Protein AF-A0AAW9TZ95-F1 (afdb_monomer)

Sequence (112 aa):
MERRIMSTRSSINTAMLAGAVATALSSLASAAPLSQAEVKAAMDAGKEKCYGVALKGQNDCAAGPGTTCQATSTVDYQGNAWKFVDGGTCTTMELPGDRNGSPEPLTRDVPS

Organism: Rhizobium meliloti (NCBI:txid382)

Solvent-accessible surface area (backbone atoms only — not comparable to full-atom values): 6699 Å² total; per-residue (Å²): 141,82,84,87,81,90,73,82,77,78,77,75,75,80,73,77,78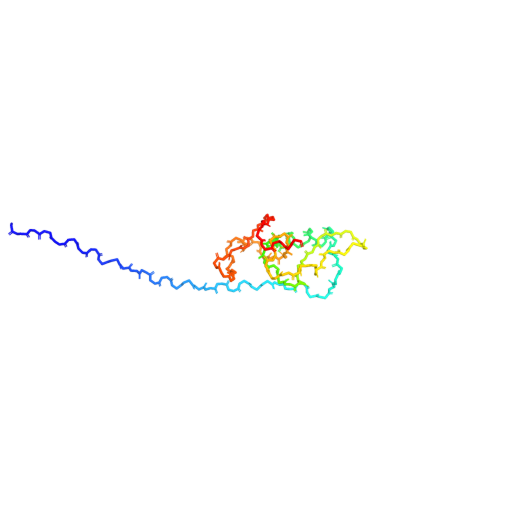,75,78,69,79,74,77,65,66,72,83,78,88,64,67,59,29,36,40,72,66,55,53,48,51,42,43,75,72,46,31,34,63,15,13,27,64,15,44,52,46,55,16,51,32,78,36,58,90,96,44,82,54,18,40,62,38,87,40,64,33,15,6,73,32,25,25,61,34,60,52,90,38,35,70,71,36,81,42,88,87,92,36,54,29,25,80,53,75,39,89,51,64,61,85,131

Secondary structure (DSSP, 8-state):
----------------------------S-SSPBPHHHHHHHHHTTEEEEET-PPTT--B-B--TT---TT---STT-TT-EEEEETT-TTT-EETTTEE-BSS--SSS---

Structure (mmCIF, N/CA/C/O backbone):
data_AF-A0AAW9TZ95-F1
#
_entry.id   AF-A0AAW9TZ95-F1
#
loop_
_atom_site.group_PDB
_atom_site.id
_atom_site.type_symbol
_atom_site.label_atom_id
_atom_site.label_alt_id
_atom_site.label_comp_id
_atom_site.label_asym_id
_atom_site.label_entity_id
_atom_site.label_seq_id
_atom_site.pdbx_PDB_ins_code
_atom_site.Cartn_x
_atom_site.Cartn_y
_atom_site.Cartn_z
_atom_site.occupancy
_atom_site.B_iso_or_equiv
_atom_site.auth_seq_id
_atom_site.auth_comp_id
_atom_site.auth_asym_id
_atom_site.auth_atom_id
_atom_site.pdbx_PDB_model_num
ATOM 1 N N . MET A 1 1 ? -23.807 -62.944 -6.383 1.00 48.69 1 MET A N 1
ATOM 2 C CA . MET A 1 1 ? -22.890 -62.929 -7.544 1.00 48.69 1 MET A CA 1
ATOM 3 C C . MET A 1 1 ? -23.635 -62.095 -8.575 1.00 48.69 1 MET A C 1
ATOM 5 O O . MET A 1 1 ? -24.733 -62.503 -8.890 1.00 48.69 1 MET A O 1
ATOM 9 N N . GLU A 1 2 ? -23.335 -60.825 -8.853 1.00 43.09 2 GLU A N 1
ATOM 10 C CA . GLU A 1 2 ? -22.095 -60.172 -9.314 1.00 43.09 2 GLU A CA 1
ATOM 11 C C . GLU A 1 2 ? -22.000 -58.731 -8.744 1.00 43.09 2 GLU A C 1
ATOM 13 O O . GLU A 1 2 ? -22.999 -58.038 -8.616 1.00 43.09 2 GLU A O 1
ATOM 18 N N . ARG A 1 3 ? -20.904 -58.387 -8.055 1.00 46.44 3 ARG A N 1
ATOM 19 C CA . ARG A 1 3 ? -19.757 -57.546 -8.478 1.00 46.44 3 ARG A CA 1
ATOM 20 C C . ARG A 1 3 ? -20.045 -56.040 -8.668 1.00 46.44 3 ARG A C 1
ATOM 22 O O . ARG A 1 3 ? -20.798 -55.606 -9.524 1.00 46.44 3 ARG A O 1
ATOM 29 N N . ARG A 1 4 ? -19.325 -55.283 -7.829 1.00 57.72 4 ARG A N 1
ATOM 30 C CA . ARG A 1 4 ? -19.125 -53.828 -7.751 1.00 57.72 4 ARG A CA 1
ATOM 31 C C . ARG A 1 4 ? -18.974 -53.139 -9.111 1.00 57.72 4 ARG A C 1
ATOM 33 O O . ARG A 1 4 ? -18.123 -53.548 -9.893 1.00 57.72 4 ARG A O 1
ATOM 40 N N . ILE A 1 5 ? -19.602 -51.970 -9.250 1.00 55.56 5 ILE A N 1
ATOM 41 C CA . ILE A 1 5 ? -19.002 -50.818 -9.937 1.00 55.56 5 ILE A CA 1
ATOM 42 C C . ILE A 1 5 ? -19.156 -49.606 -9.011 1.00 55.56 5 ILE A C 1
ATOM 44 O O . ILE A 1 5 ? -20.223 -49.016 -8.879 1.00 55.56 5 ILE A O 1
ATOM 48 N N . MET A 1 6 ? -18.061 -49.275 -8.329 1.00 54.44 6 MET A N 1
ATOM 49 C CA . MET A 1 6 ? -17.858 -47.997 -7.658 1.00 54.44 6 MET A CA 1
ATOM 50 C C . MET A 1 6 ? -17.572 -46.965 -8.751 1.00 54.44 6 MET A C 1
ATOM 52 O O . MET A 1 6 ? -16.458 -46.895 -9.259 1.00 54.44 6 MET A O 1
ATOM 56 N N . SER A 1 7 ? -18.587 -46.204 -9.151 1.00 54.59 7 SER A N 1
ATOM 57 C CA . SER A 1 7 ? -18.407 -44.978 -9.928 1.00 54.59 7 SER A CA 1
ATOM 58 C C . SER A 1 7 ? -19.043 -43.854 -9.127 1.00 54.59 7 SER A C 1
ATOM 60 O O . SER A 1 7 ? -20.212 -43.508 -9.298 1.00 54.59 7 SER A O 1
ATOM 62 N N . THR A 1 8 ? -18.285 -43.356 -8.153 1.00 43.50 8 THR A N 1
ATOM 63 C CA . THR A 1 8 ? -18.634 -42.159 -7.399 1.00 43.50 8 THR A CA 1
ATOM 64 C C . THR A 1 8 ? -18.611 -41.007 -8.395 1.00 43.50 8 THR A C 1
ATOM 66 O O . THR A 1 8 ? -17.552 -40.493 -8.747 1.00 43.50 8 THR A O 1
ATOM 69 N N . ARG A 1 9 ? -19.785 -40.645 -8.921 1.00 49.84 9 ARG A N 1
ATOM 70 C CA . ARG A 1 9 ? -19.975 -39.384 -9.633 1.00 49.84 9 ARG A CA 1
ATOM 71 C C . ARG A 1 9 ? -19.658 -38.295 -8.618 1.00 49.84 9 ARG A C 1
ATOM 73 O O . ARG A 1 9 ? -20.438 -38.066 -7.699 1.00 49.84 9 ARG A O 1
ATOM 80 N N . SER A 1 10 ? -18.466 -37.718 -8.726 1.00 48.22 10 SER A N 1
ATOM 81 C CA . SER A 1 10 ? -18.086 -36.544 -7.956 1.00 48.22 10 SER A CA 1
ATOM 82 C C . SER A 1 10 ? -19.029 -35.434 -8.401 1.00 48.22 10 SER A C 1
ATOM 84 O O . SER A 1 10 ? -18.881 -34.889 -9.494 1.00 48.22 10 SER A O 1
ATOM 86 N N . SER A 1 11 ? -20.079 -35.190 -7.619 1.00 52.44 11 SER A N 1
ATOM 87 C CA . SER A 1 11 ? -20.904 -33.999 -7.751 1.00 52.44 11 SER A CA 1
ATOM 88 C C . SER A 1 11 ? -19.989 -32.822 -7.450 1.00 52.44 11 SER A C 1
ATOM 90 O O . SER A 1 11 ? -19.744 -32.492 -6.292 1.00 52.44 11 SER A O 1
ATOM 92 N N . ILE A 1 12 ? -19.403 -32.250 -8.500 1.00 61.72 12 ILE A N 1
ATOM 93 C CA . ILE A 1 12 ? -18.655 -31.003 -8.420 1.00 61.72 12 ILE A CA 1
ATOM 94 C C . ILE A 1 12 ? -19.703 -29.953 -8.070 1.00 61.72 12 ILE A C 1
ATOM 96 O O . ILE A 1 12 ? -20.432 -29.476 -8.937 1.00 61.72 12 ILE A O 1
ATOM 100 N N . ASN A 1 13 ? -19.843 -29.672 -6.775 1.00 50.38 13 ASN A N 1
ATOM 101 C CA . ASN A 1 13 ? -20.620 -28.548 -6.287 1.00 50.38 13 ASN A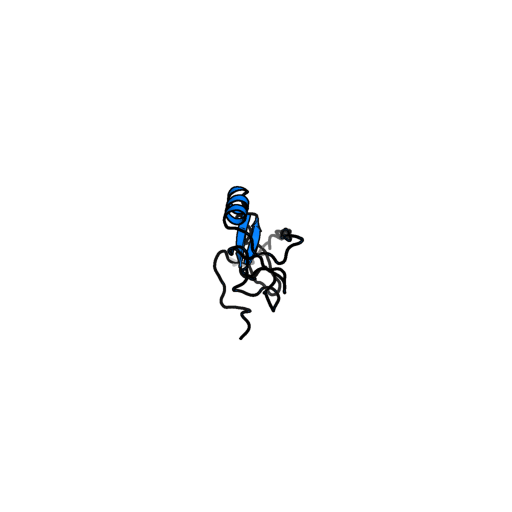 CA 1
ATOM 102 C C . ASN A 1 13 ? -20.022 -27.302 -6.936 1.00 50.38 13 ASN A C 1
ATOM 104 O O . ASN A 1 13 ? -18.946 -26.850 -6.548 1.00 50.38 13 ASN A O 1
ATOM 108 N N . THR A 1 14 ? -20.702 -26.771 -7.950 1.00 50.16 14 THR A N 1
ATOM 109 C CA . THR A 1 14 ? -20.443 -25.446 -8.506 1.00 50.16 14 THR A CA 1
ATOM 110 C C . THR A 1 14 ? -20.838 -24.420 -7.447 1.00 50.16 14 THR A C 1
ATOM 112 O O . THR A 1 14 ? -21.868 -23.760 -7.540 1.00 50.16 14 THR A O 1
ATOM 115 N N . ALA A 1 15 ? -20.037 -24.319 -6.388 1.00 52.31 15 ALA A N 1
ATOM 116 C CA . ALA A 1 15 ? -19.985 -23.119 -5.586 1.00 52.31 15 ALA A CA 1
ATOM 117 C C . ALA A 1 15 ? -19.365 -22.065 -6.500 1.00 52.31 15 ALA A C 1
ATOM 119 O O . ALA A 1 15 ? -18.156 -22.044 -6.723 1.00 52.31 15 ALA A O 1
ATOM 120 N N . MET A 1 16 ? -20.230 -21.264 -7.120 1.00 57.16 16 MET A N 1
ATOM 121 C CA . MET A 1 16 ? -19.837 -20.011 -7.736 1.00 57.16 16 MET A CA 1
ATOM 122 C C . MET A 1 16 ? -19.071 -19.224 -6.672 1.00 57.16 16 MET A C 1
ATOM 124 O O . MET A 1 16 ? -19.666 -18.725 -5.718 1.00 57.16 16 MET A O 1
ATOM 128 N N . LEU A 1 17 ? -17.748 -19.170 -6.807 1.00 53.47 17 LEU A N 1
ATOM 129 C CA . LEU A 1 17 ? -16.926 -18.178 -6.136 1.00 53.47 17 LEU A CA 1
ATOM 130 C C . LEU A 1 17 ? -17.390 -16.836 -6.698 1.00 53.47 17 LEU A C 1
ATOM 132 O O . LEU A 1 17 ? -17.006 -16.429 -7.793 1.00 53.47 17 LEU A O 1
ATOM 136 N N . ALA A 1 18 ? -18.329 -16.209 -5.994 1.00 52.16 18 ALA A N 1
ATOM 137 C CA . ALA A 1 18 ? -18.665 -14.817 -6.195 1.00 52.16 18 ALA A CA 1
ATOM 138 C C . ALA A 1 18 ? -17.387 -14.033 -5.887 1.00 52.16 18 ALA A C 1
ATOM 140 O O . ALA A 1 18 ? -17.045 -13.846 -4.722 1.00 52.16 18 ALA A O 1
ATOM 141 N N . GLY A 1 19 ? -16.647 -13.671 -6.938 1.00 54.47 19 GLY A N 1
ATOM 142 C CA . GLY A 1 19 ? -15.445 -12.857 -6.837 1.00 54.47 19 GLY A CA 1
ATOM 143 C C . GLY A 1 19 ? -15.794 -11.557 -6.128 1.00 54.47 19 GLY A C 1
ATOM 144 O O . GLY A 1 19 ? -16.430 -10.671 -6.702 1.00 54.47 19 GLY A O 1
ATOM 145 N N . ALA A 1 20 ? -15.427 -11.467 -4.853 1.00 55.31 20 ALA A N 1
ATOM 146 C CA . ALA A 1 20 ? -15.514 -10.239 -4.095 1.00 55.31 20 ALA A CA 1
ATOM 147 C C . ALA A 1 20 ? -14.415 -9.322 -4.630 1.00 55.31 20 ALA A C 1
ATOM 149 O O . ALA A 1 20 ? -13.261 -9.399 -4.213 1.00 55.31 20 ALA A O 1
ATOM 150 N N . VAL A 1 21 ? -14.764 -8.468 -5.593 1.00 58.53 21 VAL A N 1
ATOM 151 C CA . VAL A 1 21 ? -13.908 -7.351 -5.991 1.00 58.53 21 VAL A CA 1
ATOM 152 C C . VAL A 1 21 ? -13.858 -6.400 -4.798 1.00 58.53 21 VAL A C 1
ATOM 154 O O . VAL A 1 21 ? -14.705 -5.521 -4.647 1.00 58.53 21 VAL A O 1
ATOM 157 N N . ALA A 1 22 ? -12.898 -6.629 -3.902 1.00 57.62 22 ALA A N 1
ATOM 158 C CA . ALA A 1 22 ? -12.603 -5.735 -2.799 1.00 57.62 22 ALA A CA 1
ATOM 159 C C . ALA A 1 22 ? -12.129 -4.412 -3.402 1.00 57.62 22 ALA A C 1
ATOM 161 O O . ALA A 1 22 ? -11.055 -4.318 -4.000 1.00 57.62 22 ALA A O 1
ATOM 162 N N . THR A 1 23 ? -12.968 -3.387 -3.298 1.00 55.66 23 THR A N 1
ATOM 163 C CA . THR A 1 23 ? -12.628 -2.033 -3.712 1.00 55.66 23 THR A CA 1
ATOM 164 C C . THR A 1 23 ? -11.513 -1.530 -2.806 1.00 55.66 23 THR A C 1
ATOM 166 O O . THR A 1 23 ? -11.772 -1.080 -1.691 1.00 55.66 23 THR A O 1
ATOM 169 N N . ALA A 1 24 ? -10.263 -1.614 -3.264 1.00 57.81 24 ALA A N 1
ATOM 170 C CA . ALA A 1 24 ? -9.165 -0.906 -2.629 1.00 57.81 24 ALA A CA 1
ATOM 171 C C . ALA A 1 24 ? -9.504 0.587 -2.692 1.00 57.81 24 A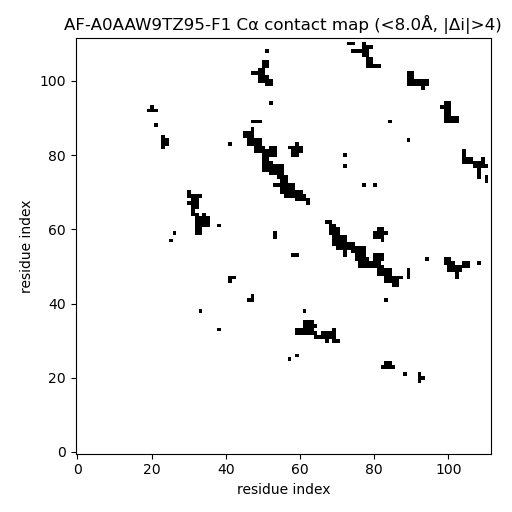LA A C 1
ATOM 173 O O . ALA A 1 24 ? -9.467 1.193 -3.763 1.00 57.81 24 ALA A O 1
ATOM 174 N N . LEU A 1 25 ? -9.908 1.162 -1.557 1.00 57.34 25 LEU A N 1
ATOM 175 C CA . LEU A 1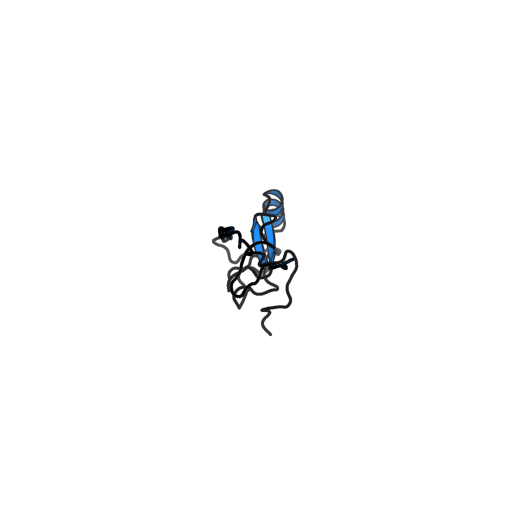 25 ? -10.150 2.592 -1.430 1.00 57.34 25 LEU A CA 1
ATOM 176 C C . LEU A 1 25 ? -8.827 3.295 -1.726 1.00 57.34 25 LEU A C 1
ATOM 178 O O . LEU A 1 25 ? -7.911 3.331 -0.906 1.00 57.34 25 LEU A O 1
ATOM 182 N N . SER A 1 26 ? -8.704 3.806 -2.946 1.00 54.62 26 SER A N 1
ATOM 183 C CA . SER A 1 26 ? -7.626 4.696 -3.319 1.00 54.62 26 SER A CA 1
ATOM 184 C C . SER A 1 26 ? -7.759 5.950 -2.464 1.00 54.62 26 SER A C 1
ATOM 186 O O . SER A 1 26 ? -8.675 6.748 -2.629 1.00 54.62 26 SER A O 1
ATOM 188 N N . SER A 1 27 ? -6.846 6.090 -1.509 1.00 55.75 27 SER A N 1
ATOM 189 C CA . SER A 1 27 ? -6.411 7.344 -0.893 1.00 55.75 27 SER A CA 1
ATOM 190 C C . SER A 1 27 ? -6.102 8.364 -1.997 1.00 55.75 27 SER A C 1
ATOM 192 O O . SER A 1 27 ? -4.974 8.521 -2.461 1.00 55.75 27 SER A O 1
ATOM 194 N N . LEU A 1 28 ? -7.152 9.002 -2.510 1.00 49.00 28 LEU A N 1
ATOM 195 C CA . LEU A 1 28 ? -7.059 10.037 -3.521 1.00 49.00 28 LEU A CA 1
ATOM 196 C C . LEU A 1 28 ? -6.391 11.272 -2.910 1.00 49.00 28 LEU A C 1
ATOM 198 O O . LEU A 1 28 ? -6.837 11.804 -1.898 1.00 49.00 28 LEU A O 1
ATOM 202 N N . ALA A 1 29 ? -5.374 11.747 -3.627 1.00 48.06 29 ALA A N 1
ATOM 203 C CA . ALA A 1 29 ? -4.895 13.124 -3.635 1.00 48.06 29 ALA A CA 1
ATOM 204 C C . ALA A 1 29 ? -4.066 13.595 -2.429 1.00 48.06 29 ALA A C 1
ATOM 206 O O . ALA A 1 29 ? -4.436 14.540 -1.744 1.00 48.06 29 ALA A O 1
ATOM 207 N N . SER A 1 30 ? -2.877 13.012 -2.254 1.00 53.12 30 SER A N 1
ATOM 208 C CA . SER A 1 30 ? -1.641 13.720 -1.872 1.00 53.12 30 SER A CA 1
ATOM 209 C C . SER A 1 30 ? -0.459 12.763 -2.045 1.00 53.12 30 SER A C 1
ATOM 211 O O . SER A 1 30 ? -0.514 11.641 -1.561 1.00 53.12 30 SER A O 1
ATOM 213 N N . ALA A 1 31 ? 0.636 13.178 -2.688 1.00 59.22 31 ALA A N 1
ATOM 214 C CA . ALA A 1 31 ? 1.904 12.426 -2.646 1.00 59.22 31 ALA A CA 1
ATOM 215 C C . ALA A 1 31 ? 2.610 12.545 -1.273 1.00 59.22 31 ALA A C 1
ATOM 217 O O . ALA A 1 31 ? 3.757 12.134 -1.109 1.00 59.22 31 ALA A O 1
ATOM 218 N N . ALA A 1 32 ? 1.934 13.152 -0.294 1.00 67.31 32 ALA A N 1
ATOM 219 C CA . ALA A 1 32 ? 2.402 13.250 1.072 1.00 67.31 32 ALA A CA 1
ATOM 220 C C . ALA A 1 32 ? 2.256 11.889 1.770 1.00 67.31 32 ALA A C 1
ATOM 222 O O . ALA A 1 32 ? 1.284 11.173 1.519 1.00 67.31 32 ALA A O 1
ATOM 223 N N . PRO A 1 33 ? 3.208 11.521 2.638 1.00 79.81 33 PRO A N 1
ATOM 224 C CA . PRO A 1 33 ? 3.059 10.354 3.486 1.00 79.81 33 PRO A CA 1
ATOM 225 C C . PRO A 1 33 ? 1.914 10.573 4.478 1.00 79.81 33 PRO A C 1
ATOM 227 O O . PRO A 1 33 ? 1.657 11.692 4.922 1.00 79.81 33 PRO A O 1
ATOM 230 N N . LEU A 1 34 ? 1.282 9.479 4.877 1.00 84.94 34 LEU A N 1
ATOM 231 C CA . LEU A 1 34 ? 0.346 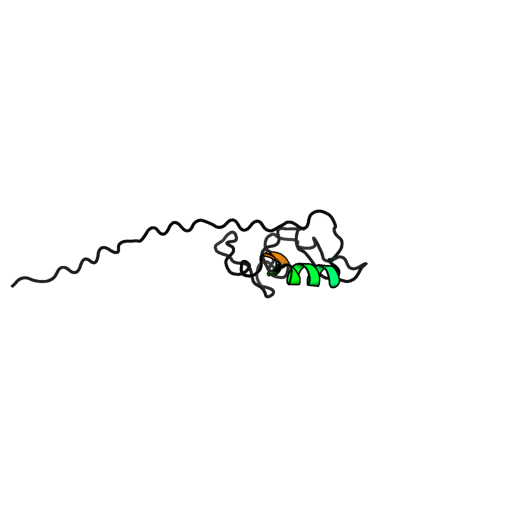9.454 5.987 1.00 84.94 34 LEU A CA 1
ATOM 232 C C . LEU A 1 34 ? 1.112 9.688 7.290 1.00 84.94 34 LEU A C 1
ATOM 234 O O . LEU A 1 34 ? 2.108 9.015 7.579 1.00 84.94 34 LEU A O 1
ATOM 238 N N . SER A 1 35 ? 0.616 10.605 8.110 1.00 86.81 35 SER A N 1
ATOM 239 C CA . SER A 1 35 ? 1.075 10.768 9.482 1.00 86.81 35 SER A CA 1
ATOM 240 C C . SER A 1 35 ? 0.744 9.528 10.317 1.00 86.81 35 SER A C 1
ATOM 242 O O . SER A 1 35 ? -0.170 8.752 10.025 1.00 86.81 35 SER A O 1
ATOM 244 N N . GLN A 1 36 ? 1.459 9.352 11.429 1.00 85.62 36 GLN A N 1
ATOM 245 C CA . GLN A 1 36 ? 1.178 8.260 12.362 1.00 85.62 36 GLN A CA 1
ATOM 246 C C . GLN A 1 36 ? -0.252 8.331 12.932 1.00 85.62 36 GLN A C 1
ATOM 248 O O . GLN A 1 36 ? -0.859 7.292 13.190 1.00 85.62 36 GLN A O 1
ATOM 253 N N . ALA A 1 37 ? -0.801 9.540 13.091 1.00 88.06 37 ALA A N 1
ATOM 254 C CA . ALA A 1 37 ? -2.171 9.750 13.551 1.00 88.06 37 ALA A CA 1
ATOM 255 C C . ALA A 1 37 ? -3.201 9.268 12.519 1.00 88.06 37 ALA A C 1
ATOM 257 O O . ALA A 1 37 ? -4.146 8.578 12.889 1.00 88.06 37 ALA A O 1
ATOM 258 N N . GLU A 1 38 ? -2.991 9.555 11.232 1.00 88.12 38 GLU A N 1
ATOM 259 C CA . GLU A 1 38 ? -3.860 9.075 10.147 1.00 88.12 38 GLU A CA 1
ATOM 260 C C . GLU A 1 38 ? -3.797 7.555 10.006 1.00 88.12 38 GLU A C 1
ATOM 262 O O . GLU A 1 38 ? -4.826 6.900 9.863 1.00 88.12 38 GLU A O 1
ATOM 267 N N . VAL A 1 39 ? -2.600 6.975 10.123 1.00 87.69 39 VAL A N 1
ATOM 268 C CA . VAL A 1 39 ? -2.417 5.517 10.118 1.00 87.69 39 VAL A CA 1
ATOM 269 C C . VAL A 1 39 ? -3.175 4.882 11.274 1.00 87.69 39 VAL A C 1
ATOM 271 O O . VAL A 1 39 ? -3.877 3.895 11.075 1.00 87.69 39 VAL A O 1
ATOM 274 N N . LYS A 1 40 ? -3.058 5.448 12.479 1.00 89.69 40 LYS A N 1
ATOM 275 C CA . LYS A 1 40 ? -3.791 4.959 13.644 1.00 89.69 40 LYS A CA 1
ATOM 276 C C . LYS A 1 40 ? -5.303 5.094 13.453 1.00 89.69 40 LYS A C 1
ATOM 278 O O . LYS A 1 40 ? -6.011 4.129 13.703 1.00 89.69 40 LYS A O 1
ATOM 283 N N . ALA A 1 41 ? -5.782 6.237 12.970 1.00 90.88 41 ALA A N 1
ATOM 284 C CA . ALA A 1 41 ? -7.203 6.455 12.716 1.00 90.88 41 ALA A CA 1
ATOM 285 C C . ALA A 1 41 ? -7.762 5.472 11.674 1.00 90.88 41 ALA A C 1
ATOM 287 O O . ALA A 1 41 ? -8.855 4.948 11.860 1.00 90.88 41 ALA A O 1
ATOM 288 N N . ALA A 1 42 ? -7.007 5.172 10.612 1.00 89.12 42 ALA A N 1
ATOM 289 C CA . ALA A 1 42 ? -7.395 4.179 9.614 1.00 89.12 42 ALA A CA 1
ATOM 290 C C . ALA A 1 42 ? -7.491 2.768 10.216 1.00 89.12 42 ALA A C 1
ATOM 292 O O . ALA A 1 42 ? -8.472 2.068 9.975 1.00 89.12 42 ALA A O 1
ATOM 293 N N . MET A 1 43 ? -6.511 2.371 11.033 1.00 89.19 43 MET A N 1
ATOM 294 C CA . MET A 1 43 ? -6.531 1.079 11.730 1.00 89.19 43 MET A CA 1
ATOM 295 C C . MET A 1 43 ? -7.688 0.983 12.734 1.00 89.19 43 MET A C 1
ATOM 297 O O . MET A 1 43 ? -8.391 -0.022 12.770 1.00 89.19 43 MET A O 1
ATOM 301 N N . ASP A 1 44 ? -7.934 2.045 13.508 1.00 92.31 44 ASP A N 1
ATOM 302 C CA . ASP A 1 44 ? -9.060 2.125 14.449 1.00 92.31 44 ASP A CA 1
ATOM 303 C C . ASP A 1 44 ? -10.416 2.095 13.716 1.00 92.31 44 ASP A C 1
ATOM 305 O O . ASP A 1 44 ? -11.396 1.567 14.238 1.00 92.31 44 ASP A O 1
ATOM 309 N N . ALA A 1 45 ? -10.470 2.614 12.484 1.00 91.88 45 ALA A N 1
ATOM 310 C CA . ALA A 1 45 ? -11.618 2.519 11.582 1.00 91.88 45 ALA A CA 1
ATOM 311 C C . ALA A 1 45 ? -11.739 1.149 10.882 1.00 91.88 45 ALA A C 1
ATOM 313 O O . ALA A 1 45 ? -12.559 0.992 9.977 1.00 91.88 45 ALA A O 1
ATOM 314 N N . GLY A 1 46 ? -10.934 0.161 11.284 1.00 91.38 46 GLY A N 1
ATOM 315 C CA . GLY A 1 46 ? -11.009 -1.211 10.790 1.00 91.38 46 GLY A CA 1
ATOM 316 C C . GLY A 1 46 ? -10.290 -1.451 9.465 1.00 91.38 46 GLY A C 1
ATOM 317 O O . GLY A 1 46 ? -10.609 -2.422 8.787 1.00 91.38 46 GLY A O 1
ATOM 318 N N . LYS A 1 47 ? -9.346 -0.592 9.068 1.00 92.62 47 LYS A N 1
ATOM 319 C CA . LYS A 1 47 ? -8.464 -0.848 7.918 1.00 92.62 47 LYS A CA 1
ATOM 320 C C . LYS A 1 47 ? -7.211 -1.601 8.343 1.00 92.62 47 LYS A C 1
ATOM 322 O O . LYS A 1 47 ? -6.824 -1.564 9.503 1.00 92.62 47 LYS A O 1
ATOM 327 N N . GLU A 1 48 ? -6.542 -2.244 7.394 1.00 92.19 48 GLU A N 1
ATOM 328 C CA . GLU A 1 48 ? -5.259 -2.913 7.611 1.00 92.19 48 GLU A CA 1
ATOM 329 C C . GLU A 1 48 ? -4.245 -2.563 6.521 1.00 92.19 48 GLU A C 1
ATOM 331 O O . GLU A 1 48 ? -4.600 -2.248 5.383 1.00 92.19 48 GLU A O 1
ATOM 336 N N . LYS A 1 49 ? -2.958 -2.605 6.877 1.00 92.94 49 LYS A N 1
ATOM 337 C CA . LYS A 1 49 ? -1.869 -2.504 5.901 1.00 92.94 49 LYS A CA 1
ATOM 338 C C . LYS A 1 49 ? -1.807 -3.805 5.122 1.00 92.94 49 LYS A C 1
ATOM 340 O O . LYS A 1 49 ? -1.633 -4.858 5.726 1.00 92.94 49 LYS A O 1
ATOM 345 N N . CYS A 1 50 ? -1.877 -3.713 3.802 1.00 95.75 50 CYS A N 1
ATOM 346 C CA . CYS A 1 50 ? -1.747 -4.868 2.936 1.00 95.75 50 CYS A CA 1
ATOM 347 C C . CYS A 1 50 ? -0.683 -4.640 1.869 1.00 95.75 50 CYS A C 1
ATOM 349 O O . CYS A 1 50 ? -0.757 -3.690 1.093 1.00 95.75 50 CYS A O 1
ATOM 351 N N . TYR A 1 51 ? 0.326 -5.501 1.857 1.00 95.12 51 TYR A N 1
ATOM 352 C CA . TYR A 1 51 ? 1.477 -5.478 0.968 1.00 95.12 51 TYR A CA 1
ATOM 353 C C . TYR A 1 51 ? 1.211 -6.258 -0.318 1.00 95.12 51 TYR A C 1
ATOM 355 O O . TYR A 1 51 ? 0.484 -7.253 -0.324 1.00 95.12 51 TYR A O 1
ATOM 363 N N . GLY A 1 52 ? 1.820 -5.811 -1.419 1.00 94.69 52 GLY A N 1
ATOM 364 C CA . GLY A 1 52 ? 1.697 -6.464 -2.722 1.00 94.69 52 GLY A CA 1
ATOM 365 C C . GLY A 1 52 ? 0.366 -6.219 -3.430 1.00 94.69 52 GLY A C 1
ATOM 366 O O . GLY A 1 52 ? 0.053 -6.934 -4.374 1.00 94.69 52 GLY A O 1
ATOM 367 N N . VAL A 1 53 ? -0.420 -5.232 -2.988 1.00 95.12 53 VAL A N 1
ATOM 368 C CA . VAL A 1 53 ? -1.742 -4.892 -3.563 1.00 95.12 53 VAL A CA 1
ATOM 369 C C . VAL A 1 53 ? -1.753 -3.543 -4.275 1.00 95.12 53 VAL A C 1
ATOM 371 O O . VAL A 1 53 ? -2.655 -3.256 -5.057 1.00 95.12 53 VAL A O 1
ATOM 374 N N . ALA A 1 54 ? -0.768 -2.693 -3.981 1.00 92.94 54 ALA A N 1
ATOM 375 C CA . ALA A 1 54 ? -0.676 -1.365 -4.555 1.00 92.94 54 ALA A CA 1
ATOM 376 C C . ALA A 1 54 ? -0.311 -1.444 -6.041 1.00 92.94 54 ALA A C 1
ATOM 378 O O . ALA A 1 54 ? 0.628 -2.139 -6.424 1.00 92.94 54 ALA A O 1
ATOM 379 N N . LEU A 1 55 ? -1.027 -0.691 -6.873 1.00 92.44 55 LEU A N 1
ATOM 380 C CA . LEU A 1 55 ? -0.620 -0.446 -8.253 1.00 92.44 55 LEU A CA 1
ATOM 381 C C . LEU A 1 55 ? 0.596 0.488 -8.292 1.00 92.44 55 LEU A C 1
ATOM 383 O O . LEU A 1 55 ? 0.899 1.195 -7.321 1.00 92.44 55 LEU A O 1
ATOM 387 N N . LYS A 1 56 ? 1.267 0.530 -9.443 1.00 92.19 56 LYS A N 1
ATOM 388 C CA . LYS A 1 56 ? 2.381 1.441 -9.697 1.00 92.19 56 LYS A CA 1
ATOM 389 C C . LYS A 1 56 ? 1.992 2.877 -9.339 1.00 92.19 56 LYS A C 1
ATOM 391 O O . LYS A 1 56 ? 0.962 3.385 -9.782 1.00 92.19 56 LYS A O 1
ATOM 396 N N . GLY A 1 57 ? 2.827 3.529 -8.534 1.00 90.81 57 GLY A N 1
ATOM 397 C CA . GLY A 1 57 ? 2.637 4.904 -8.079 1.00 90.81 57 GLY A CA 1
ATOM 398 C C . GLY A 1 57 ? 1.442 5.116 -7.145 1.00 90.81 57 GLY A C 1
ATOM 399 O O . GLY A 1 57 ? 1.027 6.254 -6.964 1.00 90.81 57 GLY A O 1
ATOM 400 N N . GLN A 1 58 ? 0.858 4.061 -6.568 1.00 90.38 58 GLN A N 1
ATOM 401 C CA . GLN A 1 58 ? -0.377 4.159 -5.773 1.00 90.38 58 GLN A CA 1
ATOM 402 C C . GLN A 1 58 ? -0.285 3.503 -4.388 1.00 90.38 58 GLN A C 1
ATOM 404 O O . GLN A 1 58 ? -1.316 3.285 -3.736 1.00 90.38 58 GLN A O 1
ATOM 409 N N . ASN A 1 59 ? 0.927 3.185 -3.928 1.00 92.38 59 ASN A N 1
ATOM 410 C CA . ASN A 1 59 ? 1.140 2.698 -2.571 1.00 92.38 59 ASN A CA 1
ATOM 411 C C . ASN A 1 59 ? 0.963 3.809 -1.549 1.00 92.38 59 ASN A C 1
ATOM 413 O O . ASN A 1 59 ? 1.371 4.947 -1.778 1.00 92.38 59 ASN A O 1
ATOM 417 N N . ASP A 1 60 ? 0.423 3.431 -0.403 1.00 90.50 60 ASP A N 1
ATOM 418 C CA . ASP A 1 60 ? 0.411 4.271 0.776 1.00 90.50 60 ASP A CA 1
ATOM 419 C C . ASP A 1 60 ? 1.761 4.165 1.484 1.00 90.50 60 ASP A C 1
ATOM 421 O O . ASP A 1 60 ? 2.534 3.214 1.307 1.00 90.50 60 ASP A O 1
ATOM 425 N N . CYS A 1 61 ? 2.067 5.164 2.300 1.00 86.44 61 CYS A N 1
ATOM 426 C CA . CYS A 1 61 ? 3.209 5.091 3.186 1.00 86.44 61 CYS A CA 1
ATOM 427 C C . CYS A 1 61 ? 2.963 5.890 4.456 1.00 86.44 61 CYS A C 1
ATOM 429 O O . CYS A 1 61 ? 2.330 6.937 4.429 1.00 86.44 61 CYS A O 1
ATOM 431 N N . ALA A 1 62 ? 3.510 5.395 5.562 1.00 81.44 62 ALA A N 1
ATOM 432 C CA . ALA A 1 62 ? 3.485 6.043 6.857 1.00 81.44 62 ALA A CA 1
ATOM 433 C C . ALA A 1 62 ? 4.864 6.645 7.122 1.00 81.44 62 ALA A C 1
ATOM 435 O O . ALA A 1 62 ? 5.814 5.898 7.362 1.00 81.44 62 ALA A O 1
ATOM 436 N N . ALA A 1 63 ? 4.980 7.968 7.082 1.00 78.06 63 ALA A N 1
ATOM 437 C CA . ALA A 1 63 ? 6.218 8.668 7.409 1.00 78.06 63 ALA A CA 1
ATOM 438 C C . ALA A 1 63 ? 5.936 10.066 7.970 1.00 78.06 63 ALA A C 1
ATOM 440 O O . ALA A 1 63 ? 4.818 10.574 7.903 1.00 78.06 63 ALA A O 1
ATOM 441 N N . GLY A 1 64 ? 6.957 10.681 8.569 1.00 71.12 64 GLY A N 1
ATOM 442 C CA . GLY A 1 64 ? 6.862 12.052 9.064 1.00 71.12 64 GLY A CA 1
ATOM 443 C C . GLY A 1 64 ? 6.750 13.080 7.927 1.00 71.12 64 GLY A C 1
ATOM 444 O O . GLY A 1 64 ? 7.134 12.789 6.788 1.00 71.12 64 GLY A O 1
ATOM 445 N N . PRO A 1 65 ? 6.267 14.300 8.224 1.00 73.38 65 PRO A N 1
ATOM 446 C CA . PRO A 1 65 ? 6.230 15.386 7.247 1.00 73.38 65 PRO A CA 1
ATOM 447 C C . PRO A 1 65 ? 7.621 15.627 6.641 1.00 73.38 65 PRO A C 1
ATOM 449 O O . PRO A 1 65 ? 8.634 15.548 7.333 1.00 73.38 65 PRO A O 1
ATOM 452 N N . GLY A 1 66 ? 7.668 15.900 5.336 1.00 73.12 66 GLY A N 1
ATOM 453 C CA . GLY A 1 66 ? 8.920 16.083 4.589 1.00 73.12 66 GLY A CA 1
ATOM 454 C C . GLY A 1 66 ? 9.587 14.791 4.100 1.00 73.12 66 GLY A C 1
ATOM 455 O O . GLY A 1 66 ? 10.611 14.869 3.430 1.00 73.12 66 GLY A O 1
ATOM 456 N N . THR A 1 67 ? 9.015 13.614 4.383 1.00 76.44 67 THR A N 1
ATOM 457 C CA . THR A 1 67 ? 9.493 12.331 3.839 1.00 76.44 67 THR A CA 1
ATOM 458 C C . THR A 1 67 ? 8.626 11.893 2.664 1.00 76.44 67 THR A C 1
ATOM 460 O O . THR A 1 67 ? 7.425 11.724 2.820 1.00 76.44 67 THR A O 1
ATOM 463 N N . THR A 1 68 ? 9.206 11.644 1.494 1.00 76.25 68 THR A N 1
ATOM 464 C CA . THR A 1 68 ? 8.442 11.131 0.346 1.00 76.25 68 THR A CA 1
ATOM 465 C C . THR A 1 68 ? 8.551 9.613 0.285 1.00 76.25 68 THR A C 1
ATOM 467 O O . THR A 1 68 ? 9.633 9.083 0.052 1.00 76.25 68 THR A O 1
ATOM 470 N N . CYS A 1 69 ? 7.441 8.903 0.493 1.00 80.06 69 CYS A N 1
ATOM 471 C CA . CYS A 1 69 ? 7.400 7.440 0.352 1.00 80.06 69 CYS A CA 1
ATOM 472 C C . CYS A 1 69 ? 6.060 6.886 -0.171 1.00 80.06 69 CYS A C 1
ATOM 474 O O . CYS A 1 69 ? 6.007 5.759 -0.669 1.00 80.06 69 CYS A O 1
ATOM 476 N N . GLN A 1 70 ? 4.990 7.683 -0.124 1.00 84.06 70 GLN A N 1
ATOM 477 C CA . GLN A 1 70 ? 3.733 7.398 -0.813 1.00 84.06 70 GLN A CA 1
ATOM 478 C C . GLN A 1 70 ? 3.932 7.548 -2.327 1.00 84.06 70 GLN A C 1
ATOM 480 O O . GLN A 1 70 ? 4.735 8.372 -2.764 1.00 84.06 70 GLN A O 1
ATOM 485 N N . ALA A 1 71 ? 3.215 6.750 -3.119 1.00 85.75 71 ALA A N 1
ATOM 486 C CA . ALA A 1 71 ? 3.283 6.765 -4.582 1.00 85.75 71 ALA A CA 1
ATOM 487 C C . ALA A 1 71 ? 4.681 6.472 -5.178 1.00 85.75 71 ALA A C 1
ATOM 489 O O . ALA A 1 71 ? 4.994 6.903 -6.287 1.00 85.75 71 ALA A O 1
ATOM 490 N N . THR A 1 72 ? 5.523 5.720 -4.466 1.00 87.62 72 THR A N 1
ATOM 491 C CA . THR A 1 72 ? 6.884 5.351 -4.897 1.00 87.62 72 THR A CA 1
ATOM 492 C C . THR A 1 72 ? 6.986 3.974 -5.553 1.00 87.62 72 THR A C 1
ATOM 494 O O . THR A 1 72 ? 8.014 3.676 -6.160 1.00 87.62 72 THR A O 1
ATOM 497 N N . SER A 1 73 ? 5.942 3.141 -5.499 1.00 90.94 73 SER A N 1
ATOM 498 C CA . SER A 1 73 ? 5.936 1.843 -6.181 1.00 90.94 73 SER A CA 1
ATOM 499 C C . SER A 1 73 ? 6.204 1.989 -7.669 1.00 90.94 73 SER A C 1
ATOM 501 O O . SER A 1 73 ? 5.498 2.702 -8.381 1.00 90.94 73 SER A O 1
ATOM 503 N N . THR A 1 74 ? 7.208 1.274 -8.158 1.00 92.88 74 THR A N 1
ATOM 504 C CA . THR A 1 74 ? 7.671 1.362 -9.548 1.00 92.88 74 THR A CA 1
ATOM 505 C C . THR A 1 74 ? 7.043 0.307 -10.459 1.00 92.88 74 THR A C 1
ATOM 507 O O . THR A 1 74 ? 7.039 0.490 -11.680 1.00 92.88 74 THR A O 1
ATOM 510 N N . VAL A 1 75 ? 6.453 -0.743 -9.880 1.00 94.62 75 VAL A N 1
ATOM 511 C CA . VAL A 1 75 ? 5.716 -1.816 -10.566 1.00 94.62 75 VAL A CA 1
ATOM 512 C C . VAL A 1 75 ? 4.378 -2.075 -9.873 1.00 94.62 75 VAL A C 1
ATOM 514 O O . VAL A 1 75 ? 4.209 -1.740 -8.699 1.00 94.62 75 VAL A O 1
ATOM 517 N N . ASP A 1 76 ? 3.431 -2.662 -10.601 1.00 94.62 76 ASP A N 1
ATOM 518 C CA . ASP A 1 76 ? 2.156 -3.092 -10.029 1.00 94.62 76 ASP A CA 1
ATOM 519 C C . ASP A 1 76 ? 2.362 -4.260 -9.063 1.00 94.62 76 ASP A C 1
ATOM 521 O O . ASP A 1 76 ? 3.143 -5.173 -9.333 1.00 94.62 76 ASP A O 1
ATOM 525 N N . TYR A 1 77 ? 1.621 -4.250 -7.954 1.00 95.12 77 TYR A N 1
ATOM 526 C CA . TYR A 1 77 ? 1.626 -5.302 -6.934 1.00 95.12 77 TYR A CA 1
ATOM 527 C C . TYR A 1 77 ? 2.988 -5.515 -6.260 1.00 95.12 77 TYR A C 1
ATOM 529 O O . TYR A 1 77 ? 3.275 -6.605 -5.764 1.00 95.12 77 TYR A O 1
ATOM 537 N N . GLN A 1 78 ? 3.817 -4.469 -6.223 1.00 95.44 78 GLN A N 1
ATOM 538 C CA . GLN A 1 78 ? 5.144 -4.497 -5.615 1.00 95.44 78 GLN A CA 1
ATOM 539 C C . GLN A 1 78 ? 5.092 -5.029 -4.172 1.00 95.44 78 GLN A C 1
ATOM 541 O O . GLN A 1 78 ? 4.393 -4.480 -3.319 1.00 95.44 78 GLN A O 1
ATOM 546 N N . GLY A 1 79 ? 5.851 -6.089 -3.881 1.00 94.81 79 GLY A N 1
ATOM 547 C CA . GLY A 1 79 ? 5.711 -6.852 -2.640 1.00 94.81 79 GLY A CA 1
ATOM 548 C C . GLY A 1 79 ? 6.087 -6.107 -1.360 1.00 94.81 79 GLY A C 1
ATOM 549 O O . GLY A 1 79 ? 5.512 -6.370 -0.309 1.00 94.81 79 GLY A O 1
ATOM 550 N N . ASN A 1 80 ? 6.999 -5.140 -1.427 1.00 93.75 80 ASN A N 1
ATOM 551 C CA . ASN A 1 80 ? 7.388 -4.305 -0.285 1.00 93.75 80 ASN A CA 1
ATOM 552 C C . ASN A 1 80 ? 6.581 -2.999 -0.182 1.00 93.75 80 ASN A C 1
ATOM 554 O O . ASN A 1 80 ? 6.811 -2.204 0.729 1.00 93.75 80 ASN A O 1
ATOM 558 N N . ALA A 1 81 ? 5.626 -2.786 -1.084 1.00 94.31 81 ALA A N 1
ATOM 559 C CA . ALA A 1 81 ? 4.731 -1.648 -1.064 1.00 94.31 81 ALA A CA 1
ATOM 560 C C . ALA A 1 81 ? 3.346 -2.053 -0.574 1.00 94.31 81 ALA A C 1
ATOM 562 O O . ALA A 1 81 ? 2.802 -3.084 -0.977 1.00 94.31 81 ALA A O 1
ATOM 563 N N . TRP A 1 82 ? 2.763 -1.222 0.286 1.00 93.31 82 TRP A N 1
ATOM 564 C CA . TRP A 1 82 ? 1.470 -1.501 0.890 1.00 93.31 82 TRP A CA 1
ATOM 565 C C . TRP A 1 82 ? 0.420 -0.457 0.542 1.00 93.31 82 TRP A C 1
ATOM 567 O O . TRP A 1 82 ? 0.724 0.666 0.144 1.00 93.31 82 TRP A O 1
ATOM 577 N N . LYS A 1 83 ? -0.836 -0.855 0.709 1.00 91.94 83 LYS A N 1
ATOM 578 C CA . LYS A 1 83 ? -2.000 0.021 0.681 1.00 91.94 83 LYS A CA 1
ATOM 579 C C . LYS A 1 83 ? -2.922 -0.312 1.844 1.00 91.94 83 LYS A C 1
ATOM 581 O O . LYS A 1 83 ? -2.921 -1.452 2.315 1.00 91.94 83 LYS A O 1
ATOM 586 N N . PHE A 1 84 ? -3.689 0.663 2.316 1.00 92.94 84 PHE A N 1
ATOM 587 C CA . PHE A 1 84 ? -4.790 0.367 3.218 1.00 92.94 84 PHE A CA 1
ATOM 588 C C . PHE A 1 84 ? -5.910 -0.371 2.489 1.00 92.94 84 PHE A C 1
ATOM 590 O O . PHE A 1 84 ? -6.399 0.072 1.449 1.00 92.94 84 PHE A O 1
ATOM 597 N N . VAL A 1 85 ? -6.336 -1.482 3.077 1.00 92.50 85 VAL A N 1
ATOM 598 C CA . VAL A 1 85 ? -7.520 -2.246 2.674 1.00 92.50 85 VAL A CA 1
ATOM 599 C C . VAL A 1 85 ? -8.440 -2.405 3.877 1.00 92.50 85 VAL A C 1
ATOM 601 O O . VAL A 1 85 ? -8.062 -2.055 4.997 1.00 92.50 85 VAL A O 1
ATOM 604 N N . ASP A 1 86 ? -9.658 -2.888 3.664 1.00 92.75 86 ASP A N 1
ATOM 605 C CA . ASP A 1 86 ? -10.543 -3.197 4.784 1.00 92.75 86 ASP A CA 1
ATOM 606 C C . ASP A 1 86 ? -10.008 -4.415 5.549 1.00 92.75 86 ASP A C 1
ATOM 608 O O . ASP A 1 86 ? -9.473 -5.353 4.956 1.00 92.75 86 ASP A O 1
ATOM 612 N N . GLY A 1 87 ? -10.096 -4.379 6.876 1.00 92.12 87 GLY A N 1
ATOM 613 C CA . GLY A 1 87 ? -9.506 -5.387 7.749 1.00 92.12 87 GLY A CA 1
ATOM 614 C C . GLY A 1 87 ? -10.004 -6.798 7.442 1.00 92.12 87 GLY A C 1
ATOM 615 O O . GLY A 1 87 ? -11.188 -7.009 7.178 1.00 92.12 87 GLY A O 1
ATOM 616 N N . GLY A 1 88 ? -9.094 -7.771 7.490 1.00 92.31 88 GLY A N 1
ATOM 617 C CA . GLY A 1 88 ? -9.389 -9.171 7.198 1.00 92.31 88 GLY A CA 1
ATOM 618 C C . GLY A 1 88 ? -9.556 -9.499 5.712 1.00 92.31 88 GLY A C 1
ATOM 619 O O . GLY A 1 88 ? -9.878 -10.643 5.398 1.00 92.31 88 GLY A O 1
ATOM 620 N N . THR A 1 89 ? -9.340 -8.545 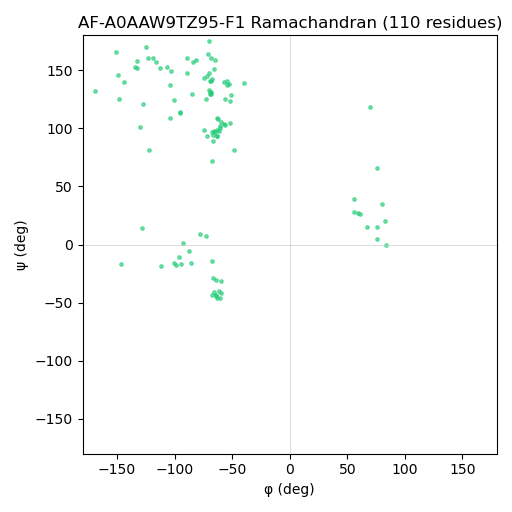4.799 1.00 93.12 89 THR A N 1
ATOM 621 C CA . THR A 1 89 ? -9.461 -8.783 3.348 1.00 93.12 89 THR A CA 1
ATOM 622 C C . THR A 1 89 ? -8.120 -9.024 2.663 1.00 93.12 89 THR A C 1
ATOM 624 O O . THR A 1 89 ? -8.078 -9.584 1.567 1.00 93.12 89 THR A O 1
ATOM 627 N N . CYS A 1 90 ? -7.011 -8.649 3.303 1.00 93.56 90 CYS A N 1
ATOM 628 C CA . CYS A 1 90 ? -5.692 -8.633 2.688 1.00 93.56 90 CYS A CA 1
ATOM 629 C C . CYS A 1 90 ? -5.228 -10.001 2.166 1.00 93.56 90 CYS A C 1
ATOM 631 O O . CYS A 1 90 ? -4.671 -10.100 1.074 1.00 93.56 90 CYS A O 1
ATOM 633 N N . THR A 1 91 ? -5.475 -11.071 2.922 1.00 92.81 91 THR A N 1
ATOM 634 C CA . THR A 1 91 ? -5.064 -12.434 2.545 1.00 92.81 91 THR A CA 1
ATOM 635 C C . THR A 1 91 ? -6.072 -13.136 1.639 1.00 92.81 91 THR A C 1
ATOM 637 O O . THR A 1 91 ? -5.728 -14.131 1.009 1.00 92.81 91 THR A O 1
ATOM 640 N N . THR A 1 92 ? -7.306 -12.632 1.556 1.00 90.56 92 THR A N 1
ATOM 641 C CA . THR A 1 92 ? -8.388 -13.235 0.765 1.00 90.56 92 THR A CA 1
ATOM 642 C C . THR A 1 92 ? -8.608 -12.540 -0.571 1.00 90.56 92 THR A C 1
ATOM 644 O O . THR A 1 92 ? -9.288 -13.089 -1.431 1.00 90.56 92 THR A O 1
ATOM 647 N N . MET A 1 93 ? -8.075 -11.330 -0.758 1.00 88.38 93 MET A N 1
ATOM 648 C CA . MET A 1 93 ? -8.226 -10.608 -2.016 1.00 88.38 93 MET A CA 1
ATOM 649 C C . MET A 1 93 ? -7.434 -11.285 -3.131 1.00 88.38 93 MET A C 1
ATOM 651 O O . MET A 1 93 ? -6.255 -11.608 -2.963 1.00 88.38 93 MET A O 1
ATOM 655 N N . GLU A 1 94 ? -8.087 -11.488 -4.267 1.00 90.56 94 GLU A N 1
ATOM 656 C CA . GLU A 1 94 ? -7.470 -12.059 -5.456 1.00 90.56 94 GLU A CA 1
ATOM 657 C C . GLU A 1 94 ? -6.781 -10.962 -6.267 1.00 90.56 94 GLU A C 1
ATOM 659 O O . GLU A 1 94 ? -7.352 -9.914 -6.578 1.00 90.56 94 GLU A O 1
ATOM 664 N N . LEU A 1 95 ? -5.526 -11.215 -6.613 1.00 89.75 95 LEU A N 1
ATOM 665 C CA . LEU A 1 95 ? -4.705 -10.385 -7.478 1.00 89.75 95 LEU A CA 1
ATOM 666 C C . LEU A 1 95 ? -4.365 -11.176 -8.750 1.00 89.75 95 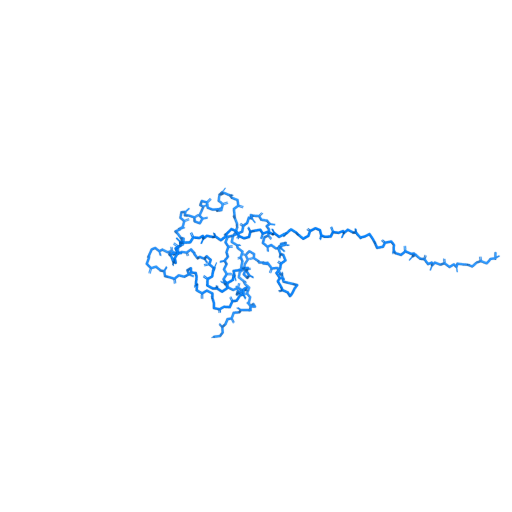LEU A C 1
ATOM 668 O O . LEU A 1 95 ? -4.342 -12.410 -8.723 1.00 89.75 95 LEU A O 1
ATOM 672 N N . PRO A 1 96 ? -4.034 -10.499 -9.865 1.00 91.44 96 PRO A N 1
ATOM 673 C CA . PRO A 1 96 ? -3.665 -11.176 -11.103 1.00 91.44 96 PRO A CA 1
ATOM 674 C C . PRO A 1 96 ? -2.544 -12.201 -10.905 1.00 91.44 96 PRO A C 1
ATOM 676 O O . PRO A 1 96 ? -1.552 -11.905 -10.231 1.00 91.44 96 PRO A O 1
ATOM 679 N N . GLY A 1 97 ? -2.674 -13.362 -11.549 1.00 89.25 97 GLY A N 1
ATOM 680 C CA . GLY A 1 97 ? -1.690 -14.447 -11.487 1.00 89.25 97 GLY A CA 1
ATOM 681 C C . GLY A 1 97 ? -1.791 -15.314 -10.232 1.00 89.25 97 GLY A C 1
ATOM 682 O O . GLY A 1 97 ? -0.754 -15.722 -9.721 1.00 89.25 97 GLY A O 1
ATOM 683 N N . ASP A 1 98 ? -3.008 -15.547 -9.728 1.00 87.50 98 ASP A N 1
ATOM 684 C CA . ASP A 1 98 ? -3.286 -16.391 -8.553 1.00 87.50 98 ASP A CA 1
ATOM 685 C C . ASP A 1 98 ? -2.505 -15.950 -7.302 1.00 87.50 98 ASP A C 1
ATOM 687 O O . ASP A 1 98 ? -1.967 -16.755 -6.539 1.00 87.50 98 ASP A O 1
ATOM 691 N N . ARG A 1 99 ? -2.397 -14.629 -7.115 1.00 90.94 99 ARG A N 1
ATOM 692 C CA . ARG A 1 99 ? -1.688 -14.005 -5.991 1.00 90.94 99 ARG A CA 1
ATOM 693 C C . ARG A 1 99 ? -2.687 -13.426 -4.993 1.00 90.94 99 ARG A C 1
ATOM 695 O O . ARG A 1 99 ? -3.755 -12.964 -5.373 1.00 90.94 99 ARG A O 1
ATOM 702 N N . ASN A 1 100 ? -2.279 -13.342 -3.732 1.00 93.81 100 ASN A N 1
ATOM 703 C CA . ASN A 1 100 ? -2.994 -12.614 -2.681 1.00 93.81 100 ASN A CA 1
ATOM 704 C C . ASN A 1 100 ? -2.085 -11.561 -2.045 1.00 93.81 100 ASN A C 1
ATOM 706 O O . ASN A 1 100 ? -0.854 -11.632 -2.176 1.00 93.81 100 ASN A O 1
ATOM 710 N N . GLY A 1 101 ? -2.685 -10.581 -1.373 1.00 93.81 101 GLY A N 1
ATOM 711 C CA . GLY A 1 101 ? -1.960 -9.634 -0.533 1.00 93.81 101 GLY A CA 1
ATOM 712 C C . GLY A 1 101 ? -1.406 -10.291 0.735 1.00 93.81 101 GLY A C 1
ATOM 713 O O . GLY A 1 101 ? -1.639 -11.469 1.011 1.00 93.81 101 GLY A O 1
ATOM 714 N N . SER A 1 102 ? -0.639 -9.525 1.507 1.00 94.56 102 SER A N 1
ATOM 715 C CA . SER A 1 102 ? -0.082 -9.981 2.785 1.00 94.56 102 SER A CA 1
ATOM 716 C C . SER A 1 102 ? -0.051 -8.855 3.819 1.00 94.56 102 SER A C 1
ATOM 718 O O . SER A 1 102 ? 0.286 -7.729 3.459 1.00 94.56 102 SER A O 1
ATOM 720 N N . PRO A 1 103 ? -0.362 -9.114 5.102 1.00 94.06 103 PRO A N 1
ATOM 721 C CA . PRO A 1 103 ? -0.180 -8.123 6.165 1.00 94.06 103 PRO A CA 1
ATOM 722 C C . PRO A 1 103 ? 1.305 -7.810 6.423 1.00 94.06 103 PRO A C 1
ATOM 724 O O . PRO A 1 103 ? 1.635 -6.805 7.053 1.00 94.06 103 PRO A O 1
ATOM 727 N N . GLU A 1 104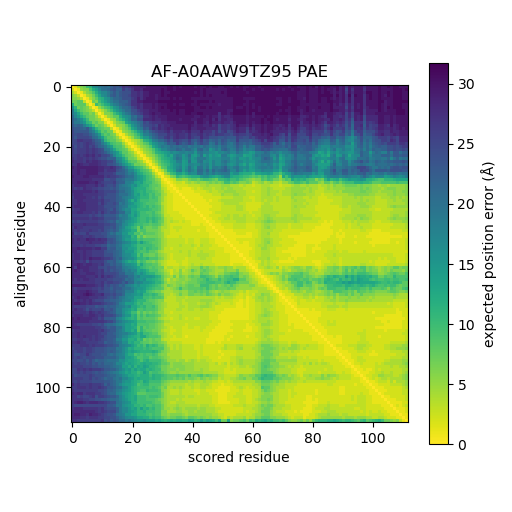 ? 2.203 -8.649 5.904 1.00 94.19 104 GLU A N 1
ATOM 728 C CA . GLU A 1 104 ? 3.655 -8.511 5.990 1.00 94.19 104 GLU A CA 1
ATOM 729 C C . GLU A 1 104 ? 4.284 -8.237 4.612 1.00 94.19 104 GLU A C 1
ATOM 731 O O . GLU A 1 104 ? 3.749 -8.702 3.598 1.00 94.19 104 GLU A O 1
ATOM 736 N N . PRO A 1 105 ? 5.434 -7.534 4.549 1.00 94.50 105 PRO A N 1
ATOM 737 C CA . PRO A 1 105 ? 6.158 -7.315 3.302 1.00 94.50 105 PRO A CA 1
ATOM 738 C C . PRO A 1 105 ? 6.482 -8.621 2.573 1.00 94.50 105 PRO A C 1
ATOM 740 O O . PRO A 1 105 ? 6.937 -9.595 3.170 1.00 94.50 105 PRO A O 1
ATOM 743 N N . LEU A 1 106 ? 6.304 -8.612 1.257 1.00 94.00 106 LEU A N 1
ATOM 744 C CA . LEU A 1 106 ? 6.587 -9.743 0.385 1.00 94.00 106 LEU A CA 1
ATOM 745 C C . LEU A 1 106 ? 7.903 -9.534 -0.366 1.00 94.00 106 LEU A C 1
ATOM 747 O O . LEU A 1 106 ? 8.267 -8.416 -0.725 1.00 94.00 106 LEU A O 1
ATOM 751 N N . THR A 1 107 ? 8.588 -10.634 -0.666 1.00 94.75 107 THR A N 1
ATOM 752 C CA . THR A 1 107 ? 9.856 -10.636 -1.416 1.00 94.75 107 THR A CA 1
ATOM 753 C C . THR A 1 107 ? 9.676 -10.693 -2.936 1.00 94.75 107 THR A C 1
ATOM 755 O O . THR A 1 107 ? 10.657 -10.602 -3.671 1.00 94.75 107 THR A O 1
ATOM 758 N N . ARG A 1 108 ? 8.440 -10.844 -3.429 1.00 93.56 108 ARG A N 1
ATOM 759 C CA . ARG A 1 108 ? 8.117 -10.843 -4.865 1.00 93.56 108 ARG A CA 1
ATOM 760 C C . ARG A 1 108 ? 7.939 -9.425 -5.403 1.00 93.56 108 ARG A C 1
ATOM 762 O O . ARG A 1 108 ? 7.584 -8.520 -4.654 1.00 93.56 108 ARG A O 1
ATOM 769 N N . ASP A 1 109 ? 8.105 -9.256 -6.712 1.00 92.50 109 ASP A N 1
ATOM 770 C CA . ASP A 1 109 ? 7.804 -8.001 -7.416 1.00 92.50 109 ASP A CA 1
ATOM 771 C C . ASP A 1 109 ? 8.556 -6.777 -6.840 1.00 92.50 109 ASP A C 1
ATOM 773 O O . ASP A 1 109 ? 8.070 -5.650 -6.916 1.00 92.50 109 ASP A O 1
ATOM 777 N N . VAL A 1 110 ? 9.739 -6.994 -6.242 1.00 93.19 110 VAL A N 1
ATOM 778 C CA . VAL A 1 110 ? 10.627 -5.945 -5.714 1.00 93.19 110 VAL A CA 1
ATOM 779 C C . VAL A 1 110 ? 11.672 -5.604 -6.783 1.00 93.19 110 VAL A C 1
ATOM 781 O O . VAL A 1 110 ? 12.499 -6.457 -7.108 1.00 93.19 110 VAL A O 1
ATOM 784 N N . PRO A 1 111 ? 11.646 -4.393 -7.362 1.00 88.94 111 PRO A N 1
ATOM 785 C CA . PRO A 1 111 ? 12.612 -3.986 -8.377 1.00 88.94 111 PRO A CA 1
ATOM 786 C C . PRO A 1 111 ? 14.017 -3.850 -7.791 1.00 88.94 111 PRO A C 1
ATOM 788 O O . PRO A 1 111 ? 14.176 -3.421 -6.649 1.00 88.94 111 PRO A O 1
ATOM 791 N N . SER A 1 112 ? 15.00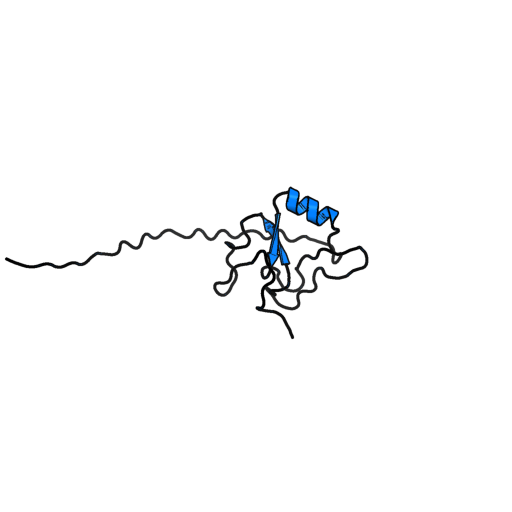6 -4.245 -8.591 1.00 82.50 112 SER A N 1
ATOM 792 C CA . SER A 1 112 ? 16.445 -4.181 -8.300 1.00 82.50 112 SER A CA 1
ATOM 793 C C . SER A 1 112 ? 17.006 -2.769 -8.356 1.00 82.50 112 SER A C 1
ATOM 795 O O . SER A 1 112 ? 16.607 -2.048 -9.301 1.00 82.50 112 SER A O 1
#

pLDDT: mean 79.48, std 17.24, range [43.09, 95.75]

Foldseek 3Di:
DDDDDPDPPPPPPPPPPPQPPFPQPQPPDDLWADEPVNVVVLVVVQKAKWALQAAQQRFHHYDDGPDGDRRHHHHHSAQQTTGIGGHPCQQVHADPPRDGIDSDGDPPNHDD

Mean predicted aligned error: 11.88 Å

Radius of gyration: 20.36 Å; Cα contacts (8 Å, |Δi|>4): 211; chains: 1; bounding box: 39×79×26 Å

InterPro domains:
  IPR018740 BufA1 family periplasmic bufferin-type metallophore [PF10048] (14-95)